Protein AF-A0A1Y6CZT2-F1 (afdb_monomer)

Secondary structure (DSSP, 8-state):
----------S--------SS------SHHHHHHHHHHHHHHHHHHHHHHHTT-HHHHHHHHHHHHHHHHH--STTS-HHHHHHHHHHHHHHHHHHHT-HHHHHHHHHHHHHHHHHHHHHT-

Radius of gyration: 19.83 Å; Cα contacts (8 Å, |Δi|>4): 140; chains: 1; bounding box: 49×52×52 Å

Organism: NCBI:txid1760988

Foldseek 3Di:
DDDDDPDDPPDDPPPPDDDPDDPPLVPDPVLLLVLLVLLLVLLVQLLVCLVVLNLVSVLVSLVSSLVSVVSNDDPLCPPLNVVLNVLSVVLNVCSVVSVSPVSNVSSVVSSVSSVVSSVVVD

Sequence (122 aa):
MKIKNLTKVLGAFVLTSIMSGSVFAAESAGGVAAAFDDLVKNATAAADSAKAGDKDGCLNGAKAAKQDYKQLTGAATGKAMQDTITKLSQGKDLCSEGKVAEAAPILAEVAATLAKLRSELK

Nearest PDB structures (foldseek):
  7c1i-assembly2_E  TM=7.348E-01  e=5.090E-01  Pseudomonas aeruginosa
  6drz-assembly1_A  TM=6.367E-01  e=2.702E-01  Homo sapiens
  5uvi-assembly1_A  TM=5.893E-01  e=6.626E-01  Homo sapiens
  8pwn-assembly1_A  TM=6.158E-01  e=9.094E-01  Homo sapiens
  5l7i-assembly1_A  TM=6.094E-01  e=8.626E-01  Homo sapiens

Solvent-accessible surface area (backbone atoms only — not comparable to full-atom values): 6656 Å² total; per-residue (Å²): 138,86,90,80,82,95,77,84,80,91,70,84,83,80,82,84,70,91,72,88,81,73,97,56,77,36,85,43,76,67,41,33,54,48,27,50,50,50,20,32,50,24,24,39,47,11,18,51,23,11,69,71,60,35,39,66,50,14,31,50,19,32,49,47,18,54,52,26,51,69,39,49,72,69,88,82,64,43,73,71,50,53,52,38,53,49,42,35,50,51,22,29,48,29,16,69,74,63,40,18,74,70,14,16,64,44,20,42,52,29,22,53,50,43,50,49,54,56,61,75,74,106

Structure (mmCIF, N/CA/C/O backbone):
data_AF-A0A1Y6CZT2-F1
#
_entry.id   AF-A0A1Y6CZT2-F1
#
loop_
_atom_site.group_PDB
_atom_site.id
_atom_site.type_symbol
_atom_site.label_atom_id
_atom_site.label_alt_id
_atom_site.label_comp_id
_atom_site.label_asym_id
_atom_site.label_entity_id
_atom_site.label_seq_id
_atom_site.pdbx_PDB_ins_code
_atom_site.Cartn_x
_atom_site.Cartn_y
_atom_site.Cartn_z
_atom_site.occupancy
_atom_site.B_iso_or_equiv
_atom_site.auth_seq_id
_atom_site.auth_comp_id
_atom_site.auth_asym_id
_atom_site.auth_atom_id
_atom_site.pdbx_PDB_model_num
ATOM 1 N N . MET A 1 1 ? 33.660 -42.187 36.166 1.00 37.09 1 MET A N 1
ATOM 2 C CA . MET A 1 1 ? 33.510 -42.211 34.694 1.00 37.09 1 MET A CA 1
ATOM 3 C C . MET A 1 1 ? 33.177 -40.786 34.245 1.00 37.09 1 MET A C 1
ATOM 5 O O . MET A 1 1 ? 32.179 -40.254 34.705 1.00 37.09 1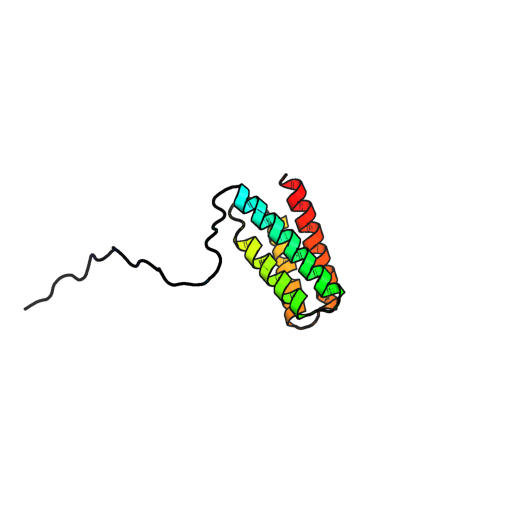 MET A O 1
ATOM 9 N N . LYS A 1 2 ? 34.071 -40.107 33.508 1.00 40.78 2 LYS A N 1
ATOM 10 C CA . LYS A 1 2 ? 33.946 -38.684 33.117 1.00 40.78 2 LYS A CA 1
ATOM 11 C C . LYS A 1 2 ? 33.447 -38.602 31.671 1.00 40.78 2 LYS A C 1
ATOM 13 O O . LYS A 1 2 ? 34.154 -39.057 30.776 1.00 40.78 2 LYS A O 1
ATOM 18 N N . ILE A 1 3 ? 32.260 -38.039 31.453 1.00 45.59 3 ILE A N 1
ATOM 19 C CA . ILE A 1 3 ? 31.687 -37.833 30.116 1.00 45.59 3 ILE A CA 1
ATOM 20 C C . ILE A 1 3 ? 32.330 -36.577 29.518 1.00 45.59 3 ILE A C 1
ATOM 22 O O . ILE A 1 3 ? 32.207 -35.482 30.062 1.00 45.59 3 ILE A O 1
ATOM 26 N N . LYS A 1 4 ? 33.079 -36.771 28.431 1.00 47.06 4 LYS A N 1
ATOM 27 C CA . LYS A 1 4 ? 33.729 -35.731 27.631 1.00 47.06 4 LYS A CA 1
ATOM 28 C C . LYS A 1 4 ? 32.872 -35.420 26.399 1.00 47.06 4 LYS A C 1
ATOM 30 O O . LYS A 1 4 ? 32.447 -36.341 25.714 1.00 47.06 4 LYS A O 1
ATOM 35 N N . ASN A 1 5 ? 32.783 -34.126 26.088 1.00 45.44 5 ASN A N 1
ATOM 36 C CA . ASN A 1 5 ? 32.616 -33.535 24.753 1.00 45.44 5 ASN A CA 1
ATOM 37 C C . ASN A 1 5 ? 31.253 -33.686 24.057 1.00 45.44 5 ASN A C 1
ATOM 39 O O . ASN A 1 5 ? 31.039 -34.568 23.233 1.00 45.44 5 ASN A O 1
ATOM 43 N N . LEU A 1 6 ? 30.389 -32.699 24.299 1.00 51.47 6 LEU A N 1
ATOM 44 C CA . LEU A 1 6 ? 29.187 -32.400 23.522 1.00 51.47 6 LEU A CA 1
ATOM 45 C C . LEU A 1 6 ? 29.531 -31.268 22.538 1.00 51.47 6 LEU A C 1
ATOM 47 O O . LEU A 1 6 ? 29.260 -30.092 22.761 1.00 51.47 6 LEU A O 1
ATOM 51 N N . THR A 1 7 ? 30.257 -31.599 21.475 1.00 51.03 7 THR A N 1
ATOM 52 C CA . THR A 1 7 ? 30.530 -30.673 20.368 1.00 51.03 7 THR A CA 1
ATOM 53 C C . THR A 1 7 ? 30.624 -31.495 19.095 1.00 51.03 7 THR A C 1
ATOM 55 O O . THR A 1 7 ? 31.424 -32.425 19.043 1.00 51.03 7 THR A O 1
ATOM 58 N N . LYS A 1 8 ? 29.837 -31.098 18.085 1.00 49.78 8 LYS A N 1
ATOM 59 C CA . LYS A 1 8 ? 29.648 -31.699 16.747 1.00 49.78 8 LYS A CA 1
ATOM 60 C C . LYS A 1 8 ? 28.381 -32.547 16.584 1.00 49.78 8 LYS A C 1
ATOM 62 O O . LYS A 1 8 ? 28.452 -33.741 16.339 1.00 49.78 8 LYS A O 1
ATOM 67 N N . VAL A 1 9 ? 27.229 -31.878 16.582 1.00 45.72 9 VAL A N 1
ATOM 68 C CA . VAL A 1 9 ? 26.128 -32.219 15.662 1.00 45.72 9 VAL A CA 1
ATOM 69 C C . VAL A 1 9 ? 25.661 -30.909 15.025 1.00 45.72 9 VAL A C 1
ATOM 71 O O . VAL A 1 9 ? 24.594 -30.379 15.304 1.00 45.72 9 VAL A O 1
ATOM 74 N N . LEU A 1 10 ? 26.555 -30.318 14.228 1.00 48.25 10 LEU A N 1
ATOM 75 C CA . LEU A 1 10 ? 26.231 -29.258 13.279 1.00 48.25 10 LEU A CA 1
ATOM 76 C C . LEU A 1 10 ? 25.823 -29.976 11.986 1.00 48.25 10 LEU A C 1
ATOM 78 O O . LEU A 1 10 ? 26.630 -30.171 11.083 1.00 48.25 10 LEU A O 1
ATOM 82 N N . GLY A 1 11 ? 24.613 -30.522 11.972 1.00 50.56 11 GLY A N 1
ATOM 83 C CA . GLY A 1 11 ? 24.129 -31.344 10.873 1.00 50.56 11 GLY A CA 1
ATOM 84 C C . GLY A 1 11 ? 22.679 -31.731 11.100 1.00 50.56 11 GLY A C 1
ATOM 85 O O . GLY A 1 11 ? 22.387 -32.476 12.026 1.00 50.56 11 GLY A O 1
ATOM 86 N N . ALA A 1 12 ? 21.812 -31.216 10.229 1.00 52.38 12 ALA A N 1
ATOM 87 C CA . ALA A 1 12 ? 20.385 -31.505 10.126 1.00 52.38 12 ALA A CA 1
ATOM 88 C C . ALA A 1 12 ? 19.501 -30.993 11.277 1.00 52.38 12 ALA A C 1
ATOM 90 O O . ALA A 1 12 ? 19.053 -31.745 12.136 1.00 52.38 12 ALA A O 1
ATOM 91 N N . PHE A 1 13 ? 19.094 -29.726 11.180 1.00 41.78 13 PHE A N 1
ATOM 92 C CA . PHE A 1 13 ? 17.689 -29.420 11.440 1.00 41.78 13 PHE A CA 1
ATOM 93 C C . PHE A 1 13 ? 17.058 -28.938 10.137 1.00 41.78 13 PHE A C 1
ATOM 95 O O . PHE A 1 13 ? 17.051 -27.761 9.787 1.00 41.78 13 PHE A O 1
ATOM 102 N N . VAL A 1 14 ? 16.619 -29.934 9.375 1.00 54.38 14 VAL A N 1
ATOM 103 C CA . VAL A 1 14 ? 15.653 -29.812 8.293 1.00 54.38 14 VAL A CA 1
ATOM 104 C C . VAL A 1 14 ? 14.399 -29.171 8.895 1.00 54.38 14 VAL A C 1
ATOM 106 O O . VAL A 1 14 ? 13.601 -29.835 9.551 1.00 54.38 14 VAL A O 1
ATOM 109 N N . LEU A 1 15 ? 14.258 -27.854 8.724 1.00 49.28 15 LEU A N 1
ATOM 110 C CA . LEU A 1 15 ? 13.049 -27.093 9.050 1.00 49.28 15 LEU A CA 1
ATOM 111 C C . LEU A 1 15 ? 11.998 -27.331 7.959 1.00 49.28 15 LEU A C 1
ATOM 113 O O . LEU A 1 15 ? 11.592 -26.431 7.232 1.00 49.28 15 LEU A O 1
ATOM 117 N N . THR A 1 16 ? 11.546 -28.579 7.851 1.00 54.56 16 THR A N 1
ATOM 118 C CA . THR A 1 16 ? 10.285 -28.904 7.189 1.00 54.56 16 THR A CA 1
ATOM 119 C C . THR A 1 16 ? 9.184 -28.703 8.219 1.00 54.56 16 THR A C 1
ATOM 121 O O . THR A 1 16 ? 8.817 -29.612 8.958 1.00 54.56 16 THR A O 1
ATOM 124 N N . SER A 1 17 ? 8.687 -27.475 8.325 1.00 46.38 17 SER A N 1
ATOM 125 C CA . SER A 1 17 ? 7.451 -27.172 9.047 1.00 46.38 17 SER A CA 1
ATOM 126 C C . SER A 1 17 ? 6.725 -26.016 8.359 1.00 46.38 17 SER A C 1
ATOM 128 O O . SER A 1 17 ? 6.852 -24.861 8.740 1.00 46.38 17 SER A O 1
ATOM 130 N N . ILE A 1 18 ? 6.023 -26.367 7.278 1.00 57.09 18 ILE A N 1
ATOM 131 C CA . ILE A 1 18 ? 4.651 -25.938 6.957 1.00 57.09 18 ILE A CA 1
ATOM 132 C C . ILE A 1 18 ? 4.197 -24.601 7.576 1.00 57.09 18 ILE A C 1
ATOM 134 O O . ILE A 1 18 ? 3.594 -24.562 8.645 1.00 57.09 18 ILE A O 1
ATOM 138 N N . MET A 1 19 ? 4.359 -23.521 6.812 1.00 46.03 19 MET A N 1
ATOM 139 C CA . MET A 1 19 ? 3.295 -22.530 6.655 1.00 46.03 19 MET A CA 1
ATOM 140 C C . MET A 1 19 ? 3.070 -22.287 5.163 1.00 46.03 19 MET A C 1
ATOM 142 O O . MET A 1 19 ? 3.995 -22.014 4.402 1.00 46.03 19 MET A O 1
ATOM 146 N N . SER A 1 20 ? 1.823 -22.477 4.754 1.00 48.53 20 SER A N 1
ATOM 147 C CA . SER A 1 20 ? 1.310 -22.331 3.400 1.00 48.53 20 SER A CA 1
ATOM 148 C C . SER A 1 20 ? 1.555 -20.921 2.847 1.00 48.53 20 SER A C 1
ATOM 150 O O . SER A 1 20 ? 1.010 -19.965 3.389 1.00 48.53 20 SER A O 1
ATOM 152 N N . GLY A 1 21 ? 2.327 -20.833 1.753 1.00 46.06 21 GLY A N 1
ATOM 153 C CA . GLY A 1 21 ? 2.534 -19.641 0.910 1.00 46.06 21 GLY A CA 1
ATOM 154 C C . GLY A 1 21 ? 3.402 -18.559 1.567 1.00 46.06 21 GLY A C 1
ATOM 155 O O . GLY A 1 21 ? 3.005 -17.954 2.548 1.00 46.06 21 GLY A O 1
ATOM 156 N N . SER A 1 22 ? 4.606 -18.213 1.126 1.00 42.94 22 SER A N 1
ATOM 157 C CA . SER A 1 22 ? 5.257 -18.390 -0.164 1.00 42.94 22 SER A CA 1
ATOM 158 C C . SER A 1 22 ? 6.765 -18.304 0.080 1.00 42.94 22 SER A C 1
ATOM 160 O O . SER A 1 22 ? 7.280 -17.238 0.410 1.00 42.94 22 SER A O 1
ATOM 162 N N . VAL A 1 23 ? 7.492 -19.413 -0.086 1.00 44.03 23 VAL A N 1
ATOM 163 C CA . VAL A 1 23 ? 8.951 -19.371 -0.284 1.00 44.03 23 VAL A CA 1
ATOM 164 C C . VAL A 1 23 ? 9.180 -19.021 -1.750 1.00 44.03 23 VAL A C 1
ATOM 166 O O . VAL A 1 23 ? 9.535 -19.860 -2.568 1.00 44.03 23 VAL A O 1
ATOM 169 N N . PHE A 1 24 ? 8.915 -17.766 -2.090 1.00 48.59 24 PHE A N 1
ATOM 170 C CA . PHE A 1 24 ? 9.534 -17.139 -3.243 1.00 48.59 24 PHE A CA 1
ATOM 171 C C . PHE A 1 24 ? 10.369 -16.001 -2.686 1.00 48.59 24 PHE A C 1
ATOM 173 O O . PHE A 1 24 ? 9.965 -14.844 -2.649 1.00 48.59 24 PHE A O 1
ATOM 180 N N . ALA A 1 25 ? 11.572 -16.344 -2.225 1.00 43.00 25 ALA A N 1
ATOM 181 C CA . ALA A 1 25 ? 12.646 -15.392 -2.413 1.00 43.00 25 ALA A CA 1
ATOM 182 C C . ALA A 1 25 ? 12.671 -15.134 -3.924 1.00 43.00 25 ALA A C 1
ATOM 184 O O . ALA A 1 25 ? 12.898 -16.051 -4.714 1.00 43.00 25 ALA A O 1
ATOM 185 N N . ALA A 1 26 ? 12.307 -13.925 -4.338 1.00 46.16 26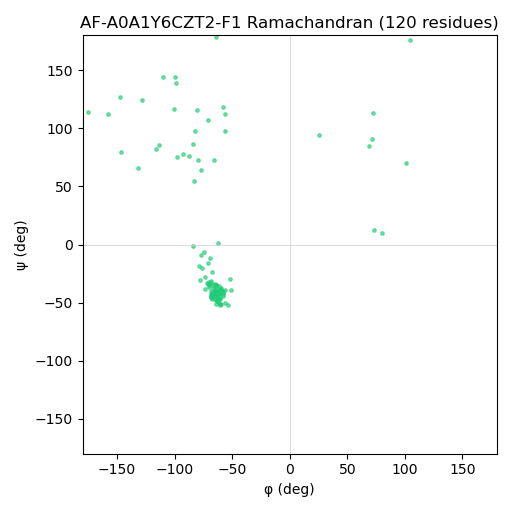 ALA A N 1
ATOM 186 C CA . ALA A 1 26 ? 12.444 -13.486 -5.713 1.00 46.16 26 ALA A CA 1
ATOM 187 C C . ALA A 1 26 ? 13.945 -13.402 -6.052 1.00 46.16 26 ALA A C 1
ATOM 189 O O . ALA A 1 26 ? 14.515 -12.322 -6.124 1.00 46.16 26 ALA A O 1
ATOM 190 N N . GLU A 1 27 ? 14.607 -14.551 -6.209 1.00 43.88 27 GLU A N 1
ATOM 191 C CA . GLU A 1 27 ? 16.036 -14.663 -6.539 1.00 43.88 27 GLU A CA 1
ATOM 192 C C . GLU A 1 27 ? 16.304 -14.394 -8.028 1.00 43.88 27 GLU A C 1
ATOM 194 O O . GLU A 1 27 ? 17.446 -14.261 -8.455 1.00 43.88 27 GLU A O 1
ATOM 199 N N . SER A 1 28 ? 15.249 -14.279 -8.838 1.00 52.59 28 SER A N 1
ATOM 200 C CA . SER A 1 28 ? 15.323 -13.901 -10.250 1.00 52.59 28 SER A CA 1
ATOM 201 C C . SER A 1 28 ? 14.733 -12.509 -10.470 1.00 52.59 28 SER A C 1
ATOM 203 O O . SER A 1 28 ? 13.707 -12.173 -9.882 1.00 52.59 28 SER A O 1
ATOM 205 N N . ALA A 1 29 ? 15.311 -11.726 -11.389 1.00 56.62 29 ALA A N 1
ATOM 206 C CA . ALA A 1 29 ? 14.794 -10.409 -11.789 1.00 56.62 29 ALA A CA 1
ATOM 207 C C . ALA A 1 29 ? 13.298 -10.436 -12.182 1.00 56.62 29 ALA A C 1
ATOM 209 O O 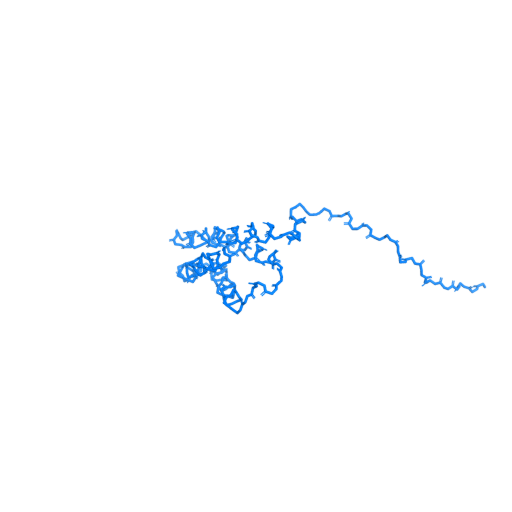. ALA A 1 29 ? 12.573 -9.471 -11.947 1.00 56.62 29 ALA A O 1
ATOM 210 N N . GLY A 1 30 ? 12.810 -11.570 -12.703 1.00 60.53 30 GLY A N 1
ATOM 211 C CA . GLY A 1 30 ? 11.386 -11.803 -12.966 1.00 60.53 30 GLY A CA 1
ATOM 212 C C . GLY A 1 30 ? 10.515 -11.877 -11.704 1.00 60.53 30 GLY A C 1
ATOM 213 O O . GLY A 1 30 ? 9.398 -11.373 -11.711 1.00 60.53 30 GLY A O 1
ATOM 214 N N . GLY A 1 31 ? 11.032 -12.426 -10.602 1.00 66.50 31 GLY A N 1
ATOM 215 C CA . GLY A 1 31 ? 10.343 -12.441 -9.309 1.00 66.50 31 GLY A CA 1
ATOM 216 C C . GLY A 1 31 ? 10.255 -11.049 -8.682 1.00 66.50 31 GLY A C 1
ATOM 217 O O . GLY A 1 31 ? 9.229 -10.702 -8.113 1.00 66.50 31 GLY A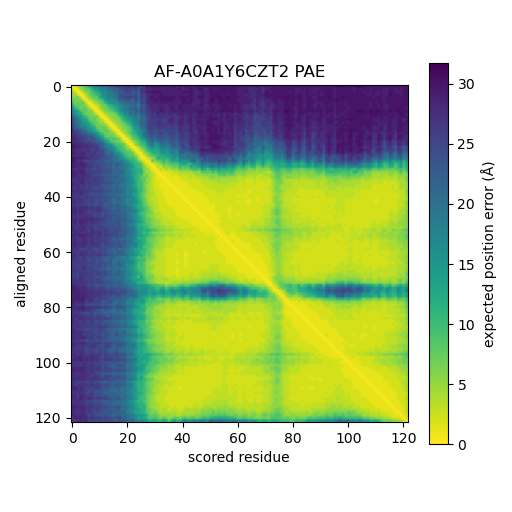 O 1
ATOM 218 N N . VAL A 1 32 ? 11.292 -10.220 -8.846 1.00 71.19 32 VAL A N 1
ATOM 219 C CA . VAL A 1 32 ? 11.295 -8.827 -8.360 1.00 71.19 32 VAL A CA 1
ATOM 220 C C . VAL A 1 32 ? 10.299 -7.988 -9.163 1.00 71.19 32 VAL A C 1
ATOM 222 O O . VAL A 1 32 ? 9.521 -7.229 -8.595 1.00 71.19 32 VAL A O 1
ATOM 225 N N . ALA A 1 33 ? 10.265 -8.166 -10.485 1.00 75.31 33 ALA A N 1
ATOM 226 C CA . ALA A 1 33 ? 9.296 -7.504 -11.353 1.00 75.31 33 ALA A CA 1
ATOM 227 C C . ALA A 1 33 ? 7.844 -7.906 -11.035 1.00 75.31 33 ALA A C 1
ATOM 229 O O . ALA A 1 33 ? 6.972 -7.038 -11.031 1.00 75.31 33 ALA A O 1
ATOM 230 N N . ALA A 1 34 ? 7.596 -9.191 -10.758 1.00 79.31 34 ALA A N 1
ATOM 231 C CA . ALA A 1 34 ? 6.283 -9.698 -10.366 1.00 79.31 34 ALA A CA 1
ATOM 232 C C . ALA A 1 34 ? 5.863 -9.189 -8.979 1.00 79.31 34 ALA A C 1
ATOM 234 O O . ALA A 1 34 ? 4.756 -8.686 -8.833 1.00 79.31 34 ALA A O 1
ATOM 235 N N . ALA A 1 35 ? 6.765 -9.221 -7.992 1.00 82.56 35 ALA A N 1
ATOM 236 C CA . ALA A 1 35 ? 6.507 -8.668 -6.663 1.00 82.56 35 ALA A CA 1
ATOM 237 C C . ALA A 1 35 ? 6.225 -7.158 -6.714 1.00 82.56 35 ALA A C 1
ATOM 239 O O . ALA A 1 35 ? 5.384 -6.664 -5.972 1.00 82.56 35 ALA A O 1
ATOM 240 N N . PHE A 1 36 ? 6.880 -6.411 -7.610 1.00 85.31 36 PHE A N 1
ATOM 241 C CA . PHE A 1 36 ? 6.577 -4.991 -7.799 1.00 85.31 36 PHE A CA 1
ATOM 242 C C . PHE A 1 36 ? 5.186 -4.794 -8.417 1.00 85.31 36 PHE A C 1
ATOM 244 O O . PHE A 1 36 ? 4.458 -3.883 -8.033 1.00 85.31 36 PHE A O 1
ATOM 251 N N . ASP A 1 37 ? 4.799 -5.634 -9.376 1.00 86.81 37 ASP A N 1
ATOM 252 C CA . ASP A 1 37 ? 3.467 -5.567 -9.979 1.00 86.81 37 ASP A CA 1
ATOM 253 C C . ASP A 1 37 ? 2.366 -5.848 -8.943 1.00 86.81 37 ASP A C 1
ATOM 255 O O . ASP A 1 37 ? 1.432 -5.055 -8.799 1.00 86.81 37 ASP A O 1
ATOM 259 N N . ASP A 1 38 ? 2.543 -6.897 -8.133 1.00 89.06 38 ASP A N 1
ATOM 260 C CA . ASP A 1 38 ? 1.640 -7.227 -7.026 1.00 89.06 38 ASP A CA 1
ATOM 261 C C . ASP A 1 38 ? 1.602 -6.112 -5.973 1.00 89.06 38 ASP A C 1
ATOM 263 O O . ASP A 1 38 ? 0.527 -5.702 -5.539 1.00 89.06 38 ASP A O 1
ATOM 267 N N . LEU A 1 39 ? 2.750 -5.511 -5.652 1.00 89.81 39 LEU A N 1
ATOM 268 C CA . LEU A 1 39 ? 2.840 -4.345 -4.775 1.00 89.81 39 LEU A CA 1
ATOM 269 C C . LEU A 1 39 ? 1.974 -3.175 -5.276 1.00 89.81 39 LEU A C 1
ATOM 271 O O . LEU A 1 39 ? 1.199 -2.606 -4.505 1.00 89.81 39 LEU A O 1
ATOM 275 N N . VAL A 1 40 ? 2.096 -2.804 -6.557 1.00 90.88 40 VAL A N 1
ATOM 276 C CA . VAL A 1 40 ? 1.301 -1.720 -7.167 1.00 90.88 40 VAL A CA 1
ATOM 277 C C . VAL A 1 40 ? -0.183 -2.074 -7.146 1.00 90.88 40 VAL A C 1
ATOM 279 O O . VAL A 1 40 ? -1.019 -1.237 -6.793 1.00 90.88 40 VAL A O 1
ATOM 282 N N . LYS A 1 41 ? -0.519 -3.318 -7.488 1.00 92.50 41 LYS A N 1
ATOM 283 C CA . LYS A 1 41 ? -1.893 -3.817 -7.512 1.00 92.50 41 LYS A CA 1
ATOM 284 C C . LYS A 1 41 ? -2.530 -3.783 -6.122 1.00 92.50 41 LYS A C 1
ATOM 286 O O . LYS A 1 41 ? -3.614 -3.225 -5.965 1.00 92.50 41 LYS A O 1
ATOM 291 N N . ASN A 1 42 ? -1.847 -4.308 -5.109 1.00 93.06 42 ASN A N 1
ATOM 292 C CA . ASN A 1 42 ? -2.345 -4.378 -3.737 1.00 93.06 42 ASN A CA 1
ATOM 293 C C . ASN A 1 42 ? -2.415 -2.990 -3.081 1.00 93.06 42 ASN A C 1
ATOM 295 O O . ASN A 1 42 ? -3.365 -2.705 -2.350 1.00 93.06 42 ASN A O 1
ATOM 299 N N . ALA A 1 43 ? -1.485 -2.081 -3.397 1.00 91.88 43 ALA A N 1
ATOM 300 C CA . ALA A 1 43 ? -1.561 -0.688 -2.955 1.00 91.88 43 ALA A CA 1
ATOM 301 C C . ALA A 1 43 ? -2.744 0.058 -3.596 1.00 91.88 43 ALA A C 1
ATOM 303 O O . ALA A 1 43 ? -3.459 0.787 -2.908 1.00 91.88 43 ALA A O 1
ATOM 304 N N . THR A 1 44 ? -2.991 -0.162 -4.892 1.00 93.19 44 THR A N 1
A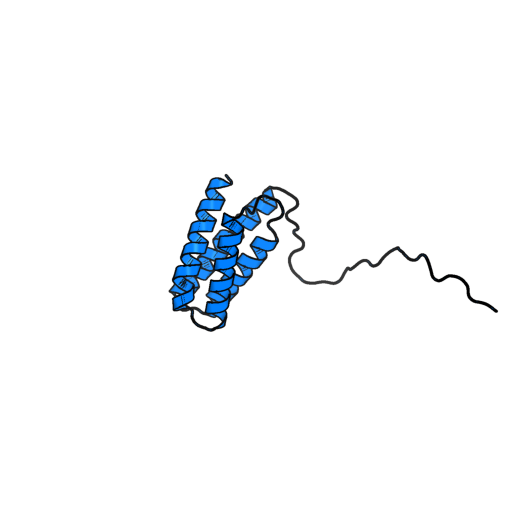TOM 305 C CA . THR A 1 44 ? -4.164 0.382 -5.596 1.00 93.19 44 THR A CA 1
ATOM 306 C C . THR A 1 44 ? -5.461 -0.145 -4.990 1.00 93.19 44 THR A C 1
ATOM 308 O O . THR A 1 44 ? -6.351 0.642 -4.683 1.00 93.19 44 THR A O 1
ATOM 311 N N . ALA A 1 45 ? -5.549 -1.454 -4.745 1.00 91.31 45 ALA A N 1
ATOM 312 C CA . ALA A 1 45 ? -6.714 -2.075 -4.120 1.00 91.31 45 ALA A CA 1
ATOM 313 C C . ALA A 1 45 ? -6.975 -1.532 -2.705 1.00 91.31 45 ALA A C 1
ATOM 315 O O . ALA A 1 45 ? -8.126 -1.290 -2.339 1.00 91.31 45 ALA A O 1
ATOM 316 N N . ALA A 1 46 ? -5.917 -1.280 -1.925 1.00 91.00 46 ALA A N 1
ATOM 317 C CA . ALA A 1 46 ? -6.029 -0.649 -0.614 1.00 91.00 46 ALA A CA 1
ATOM 318 C C . ALA A 1 46 ? -6.575 0.783 -0.712 1.00 91.00 46 ALA A C 1
ATOM 320 O O . ALA A 1 46 ? -7.444 1.161 0.069 1.00 91.00 46 ALA A O 1
ATOM 321 N N . ALA A 1 47 ? -6.095 1.567 -1.683 1.00 91.19 47 ALA A N 1
ATOM 322 C CA . ALA A 1 47 ? -6.573 2.925 -1.924 1.00 91.19 47 ALA A CA 1
ATOM 323 C C . ALA A 1 47 ? -8.042 2.953 -2.376 1.00 91.19 47 ALA A C 1
ATOM 325 O O . ALA A 1 47 ? -8.800 3.811 -1.928 1.00 91.19 47 ALA A O 1
ATOM 326 N N . ASP A 1 48 ? -8.454 2.020 -3.235 1.00 93.00 48 ASP A N 1
ATOM 327 C CA . ASP A 1 48 ? -9.836 1.915 -3.712 1.00 93.00 48 ASP A CA 1
ATOM 328 C C . ASP A 1 48 ? -10.789 1.496 -2.586 1.00 93.00 48 ASP A C 1
ATOM 330 O O . ASP A 1 48 ? -11.798 2.155 -2.342 1.00 93.00 48 ASP A O 1
ATOM 334 N N . SER A 1 49 ? -10.392 0.489 -1.800 1.00 91.69 49 SER A N 1
ATOM 335 C CA . SER A 1 49 ? -11.119 0.077 -0.592 1.00 91.69 49 SER A CA 1
ATOM 336 C C . SER A 1 49 ? -11.220 1.231 0.407 1.00 91.69 49 SER A C 1
ATOM 338 O O . SER A 1 49 ? -12.280 1.472 0.980 1.00 91.69 49 SER A O 1
ATOM 340 N N . ALA A 1 50 ? -10.147 2.014 0.564 1.00 90.12 50 ALA A N 1
ATOM 341 C CA . ALA A 1 50 ? -10.160 3.165 1.450 1.00 90.12 50 ALA A CA 1
ATOM 342 C C . ALA A 1 50 ? -11.134 4.263 0.984 1.00 90.12 50 ALA A C 1
ATOM 344 O O . ALA A 1 50 ? -11.875 4.821 1.792 1.00 90.12 50 ALA A O 1
ATOM 345 N N . LYS A 1 51 ? -11.185 4.539 -0.326 1.00 90.81 51 LYS A N 1
ATOM 346 C CA . LYS A 1 51 ? -12.166 5.464 -0.923 1.00 90.81 51 LYS A CA 1
ATOM 347 C C . LYS A 1 51 ? -13.600 4.963 -0.773 1.00 90.81 51 LYS A C 1
ATOM 349 O O . LYS A 1 51 ? -14.500 5.772 -0.574 1.00 90.81 51 LYS A O 1
ATOM 354 N N . ALA A 1 52 ? -13.804 3.650 -0.845 1.00 91.75 52 ALA A N 1
ATOM 355 C CA . ALA A 1 52 ? -15.098 3.014 -0.632 1.00 91.75 52 ALA A CA 1
ATOM 356 C C . ALA A 1 52 ? -15.522 2.973 0.852 1.00 91.75 52 ALA A C 1
ATOM 358 O O . ALA A 1 52 ? -16.643 2.570 1.152 1.00 91.75 52 ALA A O 1
ATOM 359 N N . GLY A 1 53 ? -14.649 3.379 1.784 1.00 89.88 53 GLY A N 1
ATOM 360 C CA . GLY A 1 53 ? -14.890 3.258 3.224 1.00 89.88 53 GLY A CA 1
ATOM 361 C C . GLY A 1 53 ? -14.786 1.821 3.746 1.00 89.88 53 GLY A C 1
ATOM 362 O O . GLY A 1 53 ? -15.162 1.555 4.887 1.00 89.88 53 GLY A O 1
ATOM 363 N N . ASP A 1 54 ? -14.262 0.897 2.939 1.00 92.38 54 ASP A N 1
ATOM 364 C CA . ASP A 1 54 ? -14.089 -0.506 3.291 1.00 92.38 54 ASP A CA 1
ATOM 365 C C . ASP A 1 54 ? -12.806 -0.698 4.112 1.00 92.38 54 ASP A C 1
ATOM 367 O O . ASP A 1 54 ? -11.681 -0.760 3.600 1.00 92.38 54 ASP A O 1
ATOM 371 N N . LYS A 1 55 ? -12.983 -0.745 5.435 1.00 92.25 55 LYS A N 1
ATOM 372 C CA . LYS A 1 55 ? -11.887 -0.848 6.404 1.00 92.25 55 LYS A CA 1
ATOM 373 C C . LYS A 1 55 ? -11.062 -2.122 6.203 1.00 92.25 55 LYS A C 1
ATOM 375 O O . LYS A 1 55 ? -9.829 -2.059 6.203 1.00 92.25 55 LYS A O 1
ATOM 380 N N . ASP A 1 56 ? -11.730 -3.263 6.056 1.00 91.62 56 ASP A N 1
ATOM 381 C CA . ASP A 1 56 ? -11.089 -4.574 5.963 1.00 91.62 56 ASP A CA 1
ATOM 382 C C . ASP A 1 56 ? -10.299 -4.734 4.662 1.00 91.62 56 ASP A C 1
ATOM 384 O O . ASP A 1 56 ? -9.140 -5.155 4.703 1.00 91.62 56 ASP A O 1
ATOM 388 N N . GLY A 1 57 ? -10.859 -4.332 3.520 1.00 90.56 57 GLY A N 1
ATOM 389 C CA . GLY A 1 57 ? -10.165 -4.314 2.235 1.00 90.56 57 GLY A CA 1
ATOM 390 C C . GLY A 1 57 ? -8.997 -3.337 2.224 1.00 90.56 57 GLY A C 1
ATOM 391 O O . GLY A 1 57 ? -7.917 -3.694 1.749 1.00 90.56 57 GLY A O 1
ATOM 392 N N . CYS A 1 58 ? -9.142 -2.158 2.843 1.00 91.56 58 CYS A N 1
ATOM 393 C CA . CYS A 1 58 ? -8.024 -1.227 2.981 1.00 91.56 58 CYS A CA 1
ATOM 394 C C . CYS A 1 58 ? -6.862 -1.860 3.762 1.00 91.56 58 CYS A C 1
ATOM 396 O O . CYS A 1 58 ? -5.708 -1.855 3.321 1.00 91.56 58 CYS A O 1
ATOM 398 N N . LEU A 1 59 ? -7.160 -2.424 4.934 1.00 93.31 59 LEU A N 1
ATOM 399 C CA . LEU A 1 59 ? -6.151 -2.984 5.822 1.00 93.31 59 LEU A CA 1
ATOM 400 C C . LEU A 1 59 ? -5.496 -4.237 5.231 1.00 93.31 59 LEU A C 1
ATOM 402 O O . LEU A 1 59 ? -4.274 -4.387 5.325 1.00 93.31 59 LEU A O 1
ATOM 406 N N . ASN A 1 60 ? -6.277 -5.120 4.610 1.00 92.88 60 ASN A N 1
ATOM 407 C CA . ASN A 1 60 ? -5.760 -6.320 3.960 1.00 92.88 60 ASN A CA 1
ATOM 408 C C . ASN A 1 60 ? -4.916 -5.974 2.731 1.00 92.88 60 ASN A C 1
ATOM 410 O O . ASN A 1 60 ? -3.798 -6.478 2.619 1.00 92.88 60 ASN A O 1
ATOM 414 N N . GLY A 1 61 ? -5.379 -5.058 1.876 1.00 91.62 61 GLY A N 1
ATOM 415 C CA . GLY A 1 61 ? -4.616 -4.588 0.719 1.00 91.62 61 GLY A CA 1
ATOM 416 C C . GLY A 1 61 ? -3.293 -3.939 1.125 1.00 91.62 61 GLY A C 1
ATOM 417 O O . GLY A 1 61 ? -2.238 -4.276 0.590 1.00 91.62 61 GLY A O 1
ATOM 418 N N . ALA A 1 62 ? -3.304 -3.077 2.148 1.00 90.44 62 ALA A N 1
ATOM 419 C CA . ALA A 1 62 ? -2.089 -2.415 2.616 1.00 90.44 62 ALA A CA 1
ATOM 420 C C . ALA A 1 62 ? -1.097 -3.388 3.287 1.00 90.44 62 ALA A C 1
ATOM 422 O O . ALA A 1 62 ? 0.121 -3.221 3.174 1.00 90.44 62 ALA A O 1
ATOM 423 N N . LYS A 1 63 ? -1.591 -4.434 3.968 1.00 92.00 63 LYS A N 1
ATOM 424 C CA . LYS A 1 63 ? -0.751 -5.523 4.497 1.00 92.00 63 LYS A CA 1
ATOM 425 C C . LYS A 1 63 ? -0.138 -6.369 3.384 1.00 92.00 63 LYS A C 1
ATOM 427 O O . LYS A 1 63 ? 1.049 -6.678 3.485 1.00 92.00 63 LYS A O 1
ATOM 432 N N . ALA A 1 64 ? -0.921 -6.720 2.363 1.00 90.31 64 ALA A N 1
ATOM 433 C CA . ALA A 1 64 ? -0.453 -7.466 1.198 1.00 90.31 64 ALA A CA 1
ATOM 434 C C . ALA A 1 64 ? 0.641 -6.681 0.464 1.00 90.31 64 ALA A C 1
ATOM 436 O O . ALA A 1 64 ? 1.766 -7.157 0.379 1.00 90.31 64 ALA A O 1
ATOM 437 N N . ALA A 1 65 ? 0.394 -5.407 0.143 1.00 89.38 65 ALA A N 1
ATOM 438 C CA . ALA A 1 65 ? 1.404 -4.541 -0.466 1.00 89.38 65 ALA A CA 1
ATOM 439 C C . ALA A 1 65 ? 2.690 -4.456 0.380 1.00 89.38 65 ALA A C 1
ATOM 441 O O . ALA A 1 65 ? 3.803 -4.495 -0.133 1.00 89.38 65 ALA A O 1
ATOM 442 N N . LYS A 1 66 ? 2.587 -4.401 1.714 1.00 88.50 66 LYS A N 1
ATOM 443 C CA . LYS A 1 66 ? 3.779 -4.417 2.577 1.00 88.50 66 LYS A CA 1
ATOM 444 C C . LYS A 1 66 ? 4.518 -5.762 2.558 1.00 88.50 66 LYS A C 1
ATOM 446 O O . LYS A 1 66 ? 5.732 -5.779 2.756 1.00 88.50 66 LYS A O 1
ATOM 451 N N . GLN A 1 67 ? 3.812 -6.876 2.378 1.00 86.88 67 GLN A N 1
ATOM 452 C CA . GLN A 1 67 ? 4.409 -8.199 2.183 1.00 86.88 67 GLN A CA 1
ATOM 453 C C . GLN A 1 67 ? 5.144 -8.274 0.842 1.00 86.88 67 GLN A C 1
ATOM 455 O O . GLN A 1 67 ? 6.306 -8.672 0.833 1.00 86.88 67 GLN A O 1
ATOM 460 N N . ASP A 1 68 ? 4.530 -7.806 -0.244 1.00 87.25 68 ASP A N 1
ATOM 461 C CA . ASP A 1 68 ? 5.150 -7.778 -1.576 1.00 87.25 68 ASP A CA 1
ATOM 462 C C . ASP A 1 68 ? 6.427 -6.937 -1.578 1.00 87.25 68 ASP A C 1
ATOM 464 O O . ASP A 1 68 ? 7.458 -7.351 -2.105 1.00 87.25 68 ASP A O 1
ATOM 468 N N . TYR A 1 69 ? 6.416 -5.802 -0.869 1.00 84.06 69 TYR A N 1
ATOM 469 C CA . TYR A 1 69 ? 7.614 -4.986 -0.688 1.00 84.06 69 TYR A CA 1
ATOM 470 C C . TYR A 1 69 ? 8.766 -5.748 -0.032 1.00 84.06 69 TYR A C 1
ATOM 472 O O . TYR A 1 69 ? 9.914 -5.577 -0.421 1.00 84.06 69 TYR A O 1
ATOM 480 N N . LYS A 1 70 ? 8.489 -6.593 0.968 1.00 81.50 70 LYS A N 1
ATOM 481 C CA . LYS A 1 70 ? 9.539 -7.380 1.636 1.00 81.50 70 LYS A CA 1
ATOM 482 C C . LYS A 1 70 ? 10.146 -8.440 0.721 1.00 81.50 70 LYS A C 1
ATOM 484 O O . LYS A 1 70 ? 11.267 -8.871 0.977 1.00 81.50 70 LYS A O 1
ATOM 489 N N . GLN A 1 71 ? 9.405 -8.871 -0.299 1.00 76.88 71 GLN A N 1
ATOM 490 C CA . GLN A 1 71 ? 9.902 -9.793 -1.319 1.00 76.88 71 GLN A CA 1
ATOM 491 C C . GLN A 1 71 ? 10.775 -9.083 -2.361 1.00 76.88 71 GLN A C 1
ATOM 493 O O . GLN A 1 71 ? 11.572 -9.737 -3.032 1.00 76.88 71 GLN A O 1
ATOM 498 N N . LEU A 1 72 ? 10.689 -7.751 -2.469 1.00 75.25 72 LEU A N 1
ATOM 499 C CA . LEU A 1 72 ? 11.635 -6.960 -3.251 1.00 75.25 72 LEU A CA 1
ATOM 500 C C . LEU A 1 72 ? 12.984 -6.939 -2.526 1.00 75.25 72 LEU A C 1
ATOM 502 O O . LEU A 1 72 ? 13.156 -6.290 -1.495 1.00 75.25 72 LEU A O 1
ATOM 506 N N . THR A 1 73 ? 13.954 -7.672 -3.070 1.00 63.88 73 THR A N 1
ATOM 507 C CA . THR A 1 73 ? 15.316 -7.739 -2.535 1.00 63.88 73 THR A CA 1
ATOM 508 C C . THR A 1 73 ? 16.261 -6.819 -3.319 1.00 63.88 73 THR A C 1
ATOM 510 O O . THR A 1 73 ? 16.136 -6.654 -4.532 1.00 63.88 73 THR A O 1
ATOM 513 N N . GLY A 1 74 ? 17.226 -6.210 -2.620 1.00 55.72 74 GLY A N 1
ATOM 514 C CA . GLY A 1 74 ? 18.347 -5.476 -3.222 1.00 55.72 74 GLY A CA 1
ATOM 515 C C . GLY A 1 74 ? 18.271 -3.942 -3.178 1.00 55.72 74 GLY A C 1
ATOM 516 O O . GLY A 1 74 ? 17.286 -3.339 -2.763 1.00 55.72 74 GLY A O 1
ATOM 517 N N . ALA A 1 75 ? 19.347 -3.303 -3.652 1.00 47.47 75 ALA A N 1
ATOM 518 C CA . ALA A 1 75 ? 19.535 -1.847 -3.747 1.00 47.47 75 ALA A CA 1
ATOM 519 C C . ALA A 1 75 ? 18.531 -1.116 -4.675 1.00 47.47 75 ALA A C 1
ATOM 521 O O . ALA A 1 75 ? 18.608 0.101 -4.829 1.00 47.47 75 ALA A O 1
ATOM 522 N N . ALA A 1 76 ? 17.588 -1.847 -5.283 1.00 53.78 76 ALA A N 1
ATOM 523 C CA . ALA A 1 76 ? 16.545 -1.332 -6.171 1.00 53.78 76 ALA A CA 1
ATOM 524 C C . ALA A 1 76 ? 15.460 -0.522 -5.434 1.00 53.78 76 ALA A C 1
ATOM 526 O O . ALA A 1 76 ? 14.728 0.249 -6.051 1.00 53.78 76 ALA A O 1
ATOM 527 N N . THR A 1 77 ? 15.371 -0.637 -4.106 1.00 64.12 77 THR A N 1
ATOM 528 C CA . THR A 1 77 ? 14.452 0.162 -3.289 1.00 64.12 77 THR A CA 1
ATOM 529 C C . THR A 1 77 ? 15.161 1.423 -2.786 1.00 64.12 77 THR A C 1
ATOM 531 O O . THR A 1 77 ? 15.616 1.490 -1.641 1.00 64.12 77 THR A O 1
ATOM 534 N N . GLY A 1 78 ? 15.305 2.421 -3.662 1.00 74.19 78 GLY A N 1
ATOM 535 C CA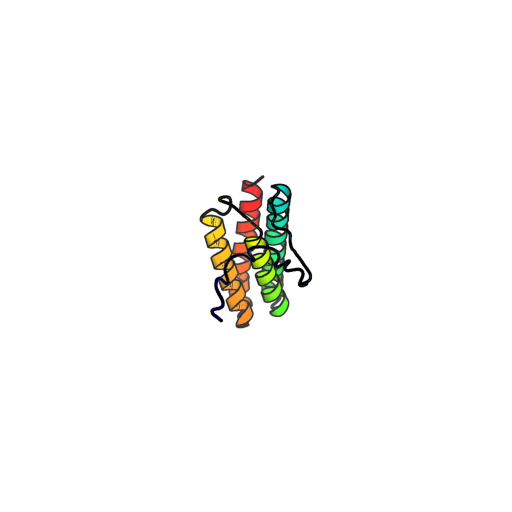 . GLY A 1 78 ? 15.887 3.720 -3.311 1.00 74.19 78 GLY A CA 1
ATOM 536 C C . GLY A 1 78 ? 15.057 4.504 -2.281 1.00 74.19 78 GLY A C 1
ATOM 537 O O . GLY A 1 78 ? 13.971 4.084 -1.875 1.00 74.19 78 GLY A O 1
ATOM 538 N N . LYS A 1 79 ? 15.535 5.695 -1.888 1.00 81.38 79 LYS A N 1
ATOM 539 C CA . LYS A 1 79 ? 14.869 6.575 -0.900 1.00 81.38 79 LYS A CA 1
ATOM 540 C C . LYS A 1 79 ? 13.390 6.826 -1.220 1.00 81.38 79 LYS A C 1
ATOM 542 O O . LYS A 1 79 ? 12.569 6.822 -0.311 1.00 81.38 79 LYS A O 1
ATOM 547 N N . ALA A 1 80 ? 13.046 6.994 -2.499 1.00 82.75 80 ALA A N 1
ATOM 548 C CA . ALA A 1 80 ? 11.664 7.186 -2.937 1.00 82.75 80 ALA A CA 1
ATOM 549 C C . ALA A 1 80 ? 10.763 5.993 -2.580 1.00 82.75 80 ALA A C 1
ATOM 551 O O . ALA A 1 80 ? 9.640 6.177 -2.117 1.00 82.75 80 ALA A O 1
ATOM 552 N N . MET A 1 81 ? 11.264 4.766 -2.731 1.00 84.50 81 MET A N 1
ATOM 553 C CA . MET A 1 81 ? 10.493 3.574 -2.398 1.00 84.50 81 MET A CA 1
ATOM 554 C C . MET A 1 81 ? 10.365 3.381 -0.885 1.00 84.50 81 MET A C 1
ATOM 556 O O . MET A 1 81 ? 9.288 3.046 -0.404 1.00 84.50 81 MET A O 1
ATOM 560 N N . GLN A 1 82 ? 11.422 3.669 -0.119 1.00 85.75 82 GLN A N 1
ATOM 561 C CA . GLN A 1 82 ? 11.359 3.645 1.348 1.00 85.75 82 GLN A CA 1
ATOM 562 C C . GLN A 1 82 ? 10.362 4.674 1.908 1.00 85.75 82 GLN A C 1
ATOM 564 O O . GLN A 1 82 ? 9.587 4.353 2.813 1.00 85.75 82 GLN A O 1
ATOM 569 N N . ASP A 1 83 ? 10.333 5.887 1.347 1.00 89.69 83 ASP A N 1
ATOM 570 C CA . ASP A 1 83 ? 9.354 6.926 1.702 1.00 89.69 83 ASP A CA 1
ATOM 571 C C . ASP A 1 83 ? 7.924 6.464 1.387 1.00 89.69 83 ASP A C 1
ATOM 573 O O . ASP A 1 83 ? 7.036 6.496 2.240 1.00 89.69 83 ASP A O 1
ATOM 577 N N . THR A 1 84 ? 7.736 5.892 0.197 1.00 90.94 84 THR A N 1
ATOM 578 C CA . THR A 1 84 ? 6.444 5.362 -0.253 1.00 90.94 84 THR A CA 1
ATOM 579 C C . THR A 1 84 ? 5.927 4.248 0.661 1.00 90.94 84 THR A C 1
ATOM 581 O O . THR A 1 84 ? 4.754 4.232 1.026 1.00 90.94 84 THR A O 1
ATOM 584 N N . ILE A 1 85 ? 6.788 3.334 1.110 1.00 89.31 85 ILE A N 1
ATOM 585 C CA . ILE A 1 85 ? 6.400 2.258 2.037 1.00 89.31 85 ILE A CA 1
ATOM 586 C C . ILE A 1 85 ? 6.165 2.762 3.463 1.00 89.31 85 ILE A C 1
ATOM 588 O O . ILE A 1 85 ? 5.357 2.192 4.209 1.00 89.31 85 ILE A O 1
ATOM 592 N N . THR A 1 86 ? 6.831 3.848 3.851 1.00 91.62 86 THR A N 1
ATOM 593 C CA . THR A 1 86 ? 6.544 4.537 5.112 1.00 91.62 86 THR A CA 1
ATOM 594 C C . THR A 1 86 ? 5.130 5.112 5.078 1.00 91.62 86 THR A C 1
ATOM 596 O O . THR A 1 86 ? 4.339 4.812 5.974 1.00 91.62 86 THR A O 1
ATOM 599 N N . LYS A 1 87 ? 4.760 5.808 3.994 1.00 93.50 87 LYS A N 1
ATOM 600 C CA . LYS A 1 87 ? 3.385 6.281 3.761 1.00 93.50 87 LYS A CA 1
ATOM 601 C C . LYS A 1 87 ? 2.375 5.132 3.683 1.00 93.50 87 LYS A C 1
ATOM 603 O O . LYS A 1 87 ? 1.313 5.211 4.294 1.00 93.50 87 LYS A O 1
ATOM 608 N N . LEU A 1 88 ? 2.718 4.017 3.029 1.00 93.06 88 LEU A N 1
ATOM 609 C CA . LEU A 1 88 ? 1.881 2.807 3.014 1.00 93.06 88 LEU A CA 1
ATOM 610 C C . LEU A 1 88 ? 1.629 2.292 4.438 1.00 93.06 88 LEU A C 1
ATOM 612 O O . LEU A 1 88 ? 0.512 1.912 4.778 1.00 93.06 88 LEU A O 1
ATOM 616 N N . SER A 1 89 ? 2.659 2.293 5.291 1.00 93.69 89 SER A N 1
ATOM 617 C CA . SER A 1 89 ? 2.527 1.877 6.690 1.00 93.69 89 SER A CA 1
ATOM 618 C C . SER A 1 89 ? 1.655 2.839 7.498 1.00 93.69 89 SER A C 1
ATOM 620 O O . SER A 1 89 ? 0.871 2.360 8.312 1.00 93.69 89 SER A O 1
ATOM 622 N N . GLN A 1 90 ? 1.745 4.149 7.246 1.00 94.00 90 GLN A N 1
ATOM 623 C CA . GLN A 1 90 ? 0.855 5.148 7.846 1.00 94.00 90 GLN A CA 1
ATOM 624 C C . GLN A 1 90 ? -0.602 4.925 7.420 1.00 94.00 90 GLN A C 1
ATOM 626 O O . GLN A 1 90 ? -1.475 4.824 8.276 1.00 94.00 90 GLN A O 1
ATOM 631 N N . GLY A 1 91 ? -0.864 4.748 6.120 1.00 92.06 91 GLY A N 1
ATOM 632 C CA . GLY A 1 91 ? -2.204 4.436 5.611 1.00 92.06 91 GLY A CA 1
ATOM 633 C C . GLY A 1 91 ? -2.763 3.127 6.181 1.00 92.06 91 GLY A C 1
ATOM 634 O O . GLY A 1 91 ? -3.928 3.059 6.565 1.00 92.06 91 GLY A O 1
ATOM 635 N N . LYS A 1 92 ? -1.914 2.102 6.329 1.00 93.25 92 LYS A N 1
ATOM 636 C CA . LYS A 1 92 ? -2.268 0.833 6.982 1.00 93.25 92 LYS A CA 1
ATOM 637 C C . LYS A 1 92 ? -2.659 1.031 8.452 1.00 93.25 92 LYS A C 1
ATOM 639 O O . LYS A 1 92 ? -3.583 0.369 8.918 1.00 93.25 92 LYS A O 1
ATOM 644 N N . ASP A 1 93 ? -1.952 1.883 9.194 1.00 94.69 93 ASP A N 1
ATOM 645 C CA . ASP A 1 93 ? -2.279 2.176 10.596 1.00 94.69 93 ASP A CA 1
ATOM 646 C C . ASP A 1 93 ? -3.593 2.953 10.717 1.00 94.69 93 ASP A C 1
ATOM 648 O O . ASP A 1 93 ? -4.483 2.514 11.442 1.00 94.69 93 ASP A O 1
ATOM 652 N N . LEU A 1 94 ? -3.797 3.976 9.882 1.00 94.00 94 LEU A N 1
ATOM 653 C CA . LEU A 1 94 ? -5.064 4.709 9.808 1.00 94.00 94 LEU A CA 1
ATOM 654 C C . LEU A 1 94 ? -6.243 3.786 9.471 1.00 94.00 94 LEU A C 1
ATOM 656 O O . LEU A 1 94 ? -7.291 3.848 10.116 1.00 94.00 94 LEU A O 1
ATOM 660 N N . CYS A 1 95 ? -6.071 2.858 8.525 1.00 91.81 95 CYS A N 1
ATOM 661 C CA . CYS A 1 95 ? -7.088 1.844 8.253 1.00 91.81 95 CYS A CA 1
ATOM 662 C C . CYS A 1 95 ? -7.299 0.887 9.432 1.00 91.81 95 CYS A C 1
ATOM 664 O O . CYS A 1 95 ? -8.435 0.507 9.694 1.00 91.81 95 CYS A O 1
ATOM 666 N N . SER A 1 96 ? -6.267 0.555 10.213 1.00 92.75 96 SER A N 1
ATOM 667 C CA . SER A 1 96 ? -6.414 -0.238 11.445 1.00 92.75 96 SER A CA 1
ATOM 668 C C . SER A 1 96 ? -7.220 0.501 12.516 1.00 92.75 96 SER A C 1
ATOM 670 O O . SER A 1 96 ? -8.106 -0.084 13.147 1.00 92.75 96 SER A O 1
ATOM 672 N N . GLU A 1 97 ? -6.980 1.802 12.660 1.00 93.12 97 GLU A N 1
ATOM 673 C CA . GLU A 1 97 ? -7.716 2.706 13.547 1.00 93.12 97 GLU A CA 1
ATOM 674 C C . GLU A 1 97 ? -9.159 2.967 13.075 1.00 93.12 97 GLU A C 1
ATOM 676 O O . GLU A 1 97 ? -9.970 3.493 13.830 1.00 93.12 97 GLU A O 1
ATOM 681 N N . GLY A 1 98 ? -9.520 2.568 11.848 1.00 89.69 98 GLY A N 1
ATOM 682 C CA . GLY A 1 98 ? -10.827 2.860 11.248 1.00 89.69 98 GLY A CA 1
ATOM 683 C C . GLY A 1 98 ? -10.944 4.273 10.668 1.00 89.69 98 GLY A C 1
ATOM 684 O O . GLY A 1 98 ? -12.026 4.674 10.249 1.00 89.69 98 GLY A O 1
ATOM 685 N N . LYS A 1 99 ? -9.833 5.008 10.574 1.00 92.88 99 LYS A N 1
ATOM 686 C CA . LYS A 1 99 ? -9.716 6.322 9.926 1.00 92.88 99 LYS A CA 1
ATOM 687 C C . LYS A 1 99 ? -9.525 6.162 8.417 1.00 92.88 99 LYS A C 1
ATOM 689 O O . LYS A 1 99 ? -8.567 6.650 7.821 1.00 92.88 99 LYS A O 1
ATOM 694 N N . VAL A 1 100 ? -10.443 5.433 7.788 1.00 90.75 100 VAL A N 1
ATOM 695 C CA . VAL A 1 100 ? -10.331 5.029 6.379 1.00 90.75 100 VAL A CA 1
ATOM 696 C C . VAL A 1 100 ? -10.342 6.248 5.439 1.00 90.75 100 VAL A C 1
ATOM 698 O O . VAL A 1 100 ? -9.598 6.290 4.461 1.00 90.75 100 VAL A O 1
ATOM 701 N N . ALA A 1 101 ? -11.098 7.290 5.796 1.00 90.44 101 ALA A N 1
ATOM 702 C CA . ALA A 1 101 ? -11.142 8.554 5.060 1.00 90.44 101 ALA A CA 1
ATOM 703 C C . ALA A 1 101 ? -9.798 9.309 5.066 1.00 90.44 101 ALA A C 1
ATOM 705 O O . ALA A 1 101 ? -9.439 9.919 4.062 1.00 90.44 101 ALA A O 1
ATOM 706 N N . GLU A 1 102 ? -9.037 9.241 6.164 1.00 91.56 102 GLU A N 1
ATOM 707 C CA . GLU A 1 102 ? -7.694 9.835 6.251 1.00 91.56 102 GLU A CA 1
ATOM 708 C C . GLU A 1 102 ? -6.649 8.968 5.533 1.00 91.56 102 GLU A C 1
ATOM 710 O O . GLU A 1 102 ? -5.689 9.481 4.959 1.00 91.56 102 GLU A O 1
ATOM 715 N N . ALA A 1 103 ? -6.855 7.647 5.509 1.00 90.06 103 ALA A N 1
ATOM 716 C CA . ALA A 1 103 ? -5.989 6.715 4.796 1.00 90.06 103 ALA A CA 1
ATOM 717 C C . ALA A 1 103 ? -6.120 6.823 3.268 1.00 90.06 103 ALA A C 1
ATOM 719 O O . ALA A 1 103 ? -5.132 6.638 2.560 1.00 90.06 103 ALA A O 1
ATOM 720 N N . ALA A 1 104 ? -7.314 7.128 2.750 1.00 90.12 104 ALA A N 1
ATOM 721 C CA . ALA A 1 104 ? -7.601 7.177 1.317 1.00 90.12 104 ALA A CA 1
ATOM 722 C C . ALA A 1 104 ? -6.651 8.082 0.500 1.00 90.12 104 ALA A C 1
ATOM 724 O O . ALA A 1 104 ? -6.080 7.583 -0.476 1.00 90.12 104 ALA A O 1
ATOM 725 N N . PRO A 1 105 ? -6.417 9.366 0.853 1.00 92.12 105 PRO A N 1
ATOM 726 C CA . PRO A 1 105 ? -5.477 10.211 0.111 1.00 92.12 105 PRO A CA 1
ATOM 727 C C . PRO A 1 105 ? -4.027 9.716 0.217 1.00 92.12 105 PRO A C 1
ATOM 729 O O . PRO A 1 105 ? -3.316 9.705 -0.786 1.00 92.12 105 PRO A O 1
ATOM 732 N N . ILE A 1 106 ? -3.609 9.222 1.388 1.00 93.12 106 ILE A N 1
ATOM 733 C CA . ILE A 1 106 ? -2.248 8.709 1.612 1.00 93.12 106 ILE A CA 1
ATOM 734 C C . ILE A 1 106 ? -1.998 7.458 0.762 1.00 93.12 106 ILE A C 1
ATOM 736 O O . ILE A 1 106 ? -0.975 7.349 0.089 1.00 93.12 106 ILE A O 1
ATOM 740 N N . LEU A 1 107 ? -2.940 6.514 0.755 1.00 91.75 107 LEU A N 1
ATOM 741 C CA . LEU A 1 107 ? -2.834 5.282 -0.027 1.00 91.75 107 LEU A CA 1
ATOM 742 C C . LEU A 1 107 ? -2.951 5.544 -1.532 1.00 91.75 107 LEU A C 1
ATOM 744 O O . LEU A 1 107 ? -2.285 4.871 -2.317 1.00 91.75 107 LEU A O 1
ATOM 748 N N . ALA A 1 108 ? -3.729 6.548 -1.945 1.00 92.12 108 ALA A N 1
ATOM 749 C CA . ALA A 1 108 ? -3.784 6.975 -3.339 1.00 92.12 108 ALA A CA 1
ATOM 750 C C . ALA A 1 108 ? -2.442 7.559 -3.817 1.00 92.12 108 ALA A C 1
ATOM 752 O O . ALA A 1 108 ? -1.978 7.203 -4.901 1.00 92.12 108 ALA A O 1
ATOM 753 N N . GLU A 1 109 ? -1.782 8.395 -3.005 1.00 91.75 109 GLU A N 1
ATOM 754 C CA . GLU A 1 109 ? -0.424 8.878 -3.294 1.00 91.75 109 GLU A CA 1
ATOM 755 C C . GLU A 1 109 ? 0.585 7.729 -3.385 1.00 91.75 109 GLU A C 1
ATOM 757 O O . GLU A 1 109 ? 1.443 7.717 -4.271 1.00 91.75 109 GLU A O 1
ATOM 762 N N . VAL A 1 110 ? 0.480 6.750 -2.483 1.00 92.38 110 VAL A N 1
ATOM 763 C CA . VAL A 1 110 ? 1.329 5.555 -2.489 1.00 92.38 110 VAL A CA 1
ATOM 764 C C . VAL A 1 110 ? 1.147 4.777 -3.788 1.00 92.38 110 VAL A C 1
ATOM 766 O O . VAL A 1 110 ? 2.134 4.517 -4.471 1.00 92.38 110 VAL A O 1
ATOM 769 N N . ALA A 1 111 ? -0.090 4.456 -4.171 1.00 91.19 111 ALA A N 1
ATOM 770 C CA . ALA A 1 111 ? -0.380 3.737 -5.410 1.00 91.19 111 ALA A CA 1
ATOM 771 C C . ALA A 1 111 ? 0.159 4.480 -6.646 1.00 91.19 111 ALA A C 1
ATOM 773 O O . ALA A 1 111 ? 0.823 3.878 -7.491 1.00 91.19 111 ALA A O 1
ATOM 774 N N . ALA A 1 112 ? -0.044 5.801 -6.717 1.00 91.75 112 ALA A N 1
ATOM 775 C CA . ALA A 1 112 ? 0.467 6.630 -7.807 1.00 91.75 112 ALA A CA 1
ATOM 776 C C . ALA A 1 112 ? 2.005 6.649 -7.858 1.00 91.75 112 ALA A C 1
ATOM 778 O O . ALA A 1 112 ? 2.600 6.518 -8.930 1.00 91.75 112 ALA A O 1
ATOM 779 N N . THR A 1 113 ? 2.661 6.769 -6.702 1.00 90.31 113 THR A N 1
ATOM 780 C CA . THR A 1 113 ? 4.127 6.780 -6.615 1.00 90.31 113 THR A CA 1
ATOM 781 C C . THR A 1 113 ? 4.711 5.426 -7.002 1.00 90.31 113 THR A C 1
ATOM 783 O O . THR A 1 113 ? 5.669 5.370 -7.769 1.00 90.31 113 THR A O 1
ATOM 786 N N . LEU A 1 114 ? 4.106 4.324 -6.550 1.00 89.00 114 LEU A N 1
ATOM 787 C CA . LEU A 1 114 ? 4.517 2.976 -6.936 1.00 89.00 114 LEU A CA 1
ATOM 788 C C . LEU A 1 114 ? 4.335 2.737 -8.439 1.00 89.00 114 LEU A C 1
ATOM 790 O O . LEU A 1 114 ? 5.249 2.228 -9.080 1.00 89.00 114 LEU A O 1
ATOM 794 N N . ALA A 1 115 ? 3.215 3.156 -9.032 1.00 88.38 115 ALA A N 1
ATOM 795 C CA . ALA A 1 115 ? 3.000 3.044 -10.476 1.00 88.38 115 ALA A CA 1
ATOM 796 C C . ALA A 1 115 ? 4.053 3.827 -11.287 1.00 88.38 115 ALA A C 1
ATOM 798 O O . ALA A 1 115 ? 4.552 3.343 -12.309 1.00 88.38 115 ALA A O 1
ATOM 799 N N . LYS A 1 116 ? 4.446 5.013 -10.801 1.00 88.19 116 LYS A N 1
ATOM 800 C CA . LYS A 1 116 ? 5.535 5.798 -11.392 1.00 88.19 116 LYS A CA 1
ATOM 801 C C . LYS A 1 116 ? 6.876 5.069 -11.279 1.00 88.19 116 LYS A C 1
ATOM 803 O O . LYS A 1 116 ? 7.527 4.854 -12.296 1.00 88.19 116 LYS A O 1
ATOM 808 N N . LEU A 1 117 ? 7.240 4.605 -10.083 1.00 84.38 117 LEU A N 1
ATOM 809 C CA . LEU A 1 117 ? 8.483 3.861 -9.846 1.00 84.38 117 LEU A CA 1
ATOM 810 C C . LEU A 1 117 ? 8.558 2.568 -10.676 1.00 84.38 117 LEU A C 1
ATOM 812 O O . LEU A 1 117 ? 9.618 2.240 -11.202 1.00 84.38 117 LEU A O 1
ATOM 816 N N . ARG A 1 118 ? 7.436 1.854 -10.858 1.00 81.69 118 ARG A N 1
ATOM 817 C CA . ARG A 1 118 ? 7.359 0.670 -11.735 1.00 81.69 118 ARG A CA 1
ATOM 818 C C . ARG A 1 118 ? 7.709 1.014 -13.178 1.00 81.69 118 ARG A C 1
ATOM 820 O O . ARG A 1 118 ? 8.351 0.208 -13.847 1.00 81.69 118 ARG A O 1
ATOM 827 N N . SER A 1 119 ? 7.255 2.178 -13.638 1.00 80.69 119 SER A N 1
ATOM 828 C CA . SER A 1 119 ? 7.494 2.673 -14.994 1.00 80.69 119 SER A CA 1
ATOM 829 C C . SER A 1 119 ? 8.946 3.111 -15.195 1.00 80.69 119 SER A C 1
ATOM 831 O O . SER A 1 119 ? 9.470 2.926 -16.283 1.00 80.69 119 SER A O 1
ATOM 833 N N . GLU A 1 120 ? 9.604 3.636 -14.155 1.00 76.62 120 GLU A N 1
ATOM 834 C CA . GLU A 1 120 ? 11.034 3.997 -14.180 1.00 76.62 120 GLU A CA 1
ATOM 835 C C . GLU A 1 120 ? 11.974 2.780 -14.078 1.00 76.62 120 GLU A C 1
ATOM 837 O O . GLU A 1 120 ? 13.137 2.865 -14.456 1.00 76.62 120 GLU A O 1
ATOM 842 N N . LEU A 1 121 ? 11.477 1.641 -13.581 1.00 66.88 121 LEU A N 1
ATOM 843 C CA . LEU A 1 121 ? 12.190 0.355 -13.520 1.00 66.88 121 LEU A CA 1
ATOM 844 C C . LEU A 1 121 ? 12.112 -0.467 -14.822 1.00 66.88 121 LEU A C 1
ATOM 846 O O . LEU A 1 121 ? 12.621 -1.590 -14.853 1.00 66.88 121 LEU A O 1
ATOM 850 N N . LYS A 1 122 ? 11.412 0.033 -15.843 1.00 53.75 122 LYS A N 1
ATOM 851 C CA . LYS A 1 122 ? 11.161 -0.643 -17.121 1.00 53.75 122 LYS A CA 1
ATOM 852 C C . LYS A 1 122 ? 12.148 -0.177 -18.184 1.00 53.75 122 LYS A C 1
ATOM 854 O O . LYS A 1 122 ? 12.552 -1.044 -18.987 1.00 53.75 122 LYS A O 1
#

pLDDT: mean 76.94, std 18.7, range [37.09, 94.69]

Mean predicted aligned error: 11.86 Å

=== Feature glossary ===
The record interleaves many kinds of information about one protein. Here is each kind framed as the question it answers.

Q: Are the domains correctly placed relative to each other?
A: Predicted aligned error is AlphaFold's pairwise confidence. Unlike pLDDT (per-residue), PAE is per-residue-pair and captures whether two parts of the structure are correctly placed relative to each other. Units are ångströms of expected positional error.

Q: Which residues are in helices, strands, or loops?
A: Eight-state secondary structure (DSSP): H is the canonical α-helix, G the tighter 3₁₀-helix, I the wider π-helix; E/B are β-structure, T and S are turns and bends, and '-' is everything else. DSSP derives these from the pattern of main-chain N–H···O=C hydrogen bonds, not from the sequence.

Q: What if only a Cα trace is available?
A: P-SEA three-state annotation labels each residue as helix, strand, or coil based purely on the geometry of the Cα trace. It serves as a fallback when the full backbone (and thus DSSP) is unavailable.

Q: What are the backbone torsion angles?
A: φ (phi) and ψ (psi) are the two rotatable backbone dihedrals per residue: φ is the C(i-1)–N–Cα–C torsion, ψ is the N–Cα–C–N(i+1) torsion, both in degrees on (−180°, 180°]. α-helical residues cluster near (−60°, −45°); β-strand residues near (−120°, +130°). A Ramachandran plot is simply a scatter of (φ, ψ) for every residue.

Q: What known structures does this most resemble?
A: Structural nearest neighbors (via Foldseek easy-search vs the PDB). Reported per hit: target PDB id, E-value, and alignment TM-score. A TM-score above ~0.5 is the conventional threshold for 'same fold'.

Q: What family and function is it annotated with?
A: Database cross-references. InterPro integrates a dozen domain/family signature databases into unified entries with residue-range hits. GO terms attach function/process/location labels with evidence codes. CATH codes position the fold in a four-level structural taxonomy. Organism is the NCBI-taxonomy species name.

Q: Which residues are buried vs exposed?
A: Solvent accessibility: the surface area of each residue that a 1.4 Å water probe can touch, in Å². When only backbone atoms are present the absolute values are lower than full-atom SASA (side chains contribute most of the area) and are flagged as backbone-only.

Q: What do the diagnostic plots show?
A: Three diagnostic plots accompany the record. The Cα contact map visualizes the tertiary structure as a 2D adjacency matrix (8 Å cutoff, sequence-local contacts suppressed). The Ramachandran plot shows the distribution of backbone (φ, ψ) torsions,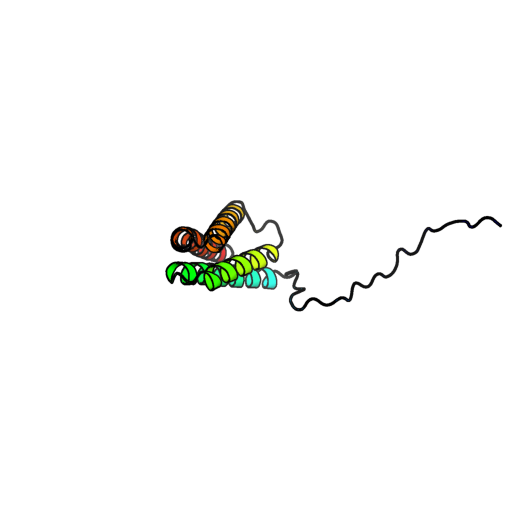 with points in the α and β basins reflecting secondary structure content. The PAE plot shows AlphaFold's inter-residue confidence as a color matrix.

Q: What is the amino-ac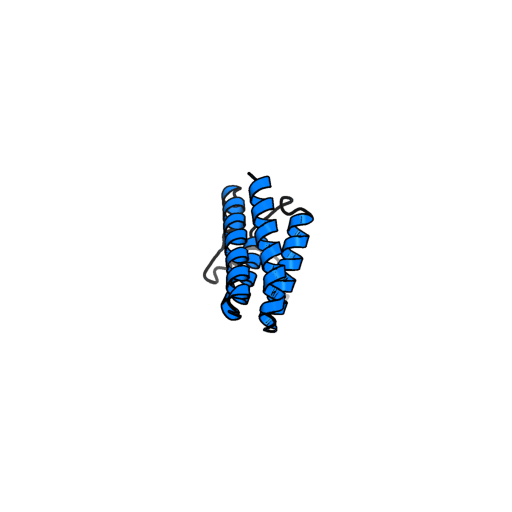id chain?
A: The amino-acid sequence is the protein's primary structure: the linear order of residues from the N-terminus to the C-terminus, written in one-letter code. Everything else here — the 3D coordinates, the secondary structure, the domain annotations — is ultimately a consequence of this string.

Q: What do the rendered images show?
A: The six renders are orthographic views along the three Cartesian axes in both directions. Representation (cartoon, sticks, or surface) and color scheme (sequence-rainbow or by-chain) vary across proteins so the training set covers all the common visualization conventions.

Q: Where is each backbone atom in 3D?
A: The mmCIF table is the protein's shape written out atom by atom. For each backbone N, Cα, C, and carbonyl O, it records an (x, y, z) coordinate triple in Å plus the residue type, chain letter, and residue number.

Q: How mobile is each atom in the crystal?
A: For experimental (PDB) structures, the B-factor (temperature factor) quantifies the positional spread of each atom in the crystal — a combination of thermal vibration and static disorder — in units of Å². High B-factors mark flexible loops or poorly resolved regions; low B-factors mark the rigid, well-ordered core.

Q: How big and how compact is the whole molecule?
A: Three whole-structure scalars: the radius of gyration (RMS distance of Cα from centroid, in Å), the count of Cα–Cα contacts (pairs closer than 8 Å and separated by more than four residues in sequence — i.e. tertiary, not local, contacts), and the bounding-box dimensions. Together they distinguish compact globular folds from extended fibres or 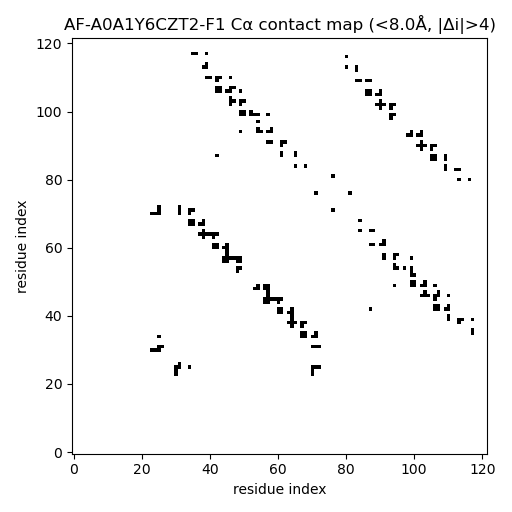disordered chains.

Q: What does the local fold look like, residue by residue?
A: A 3Di character summarizes, for each residue, the relative orientation of the Cα frame of its nearest spatial neighbor. Because it encodes fold topology rather than chemistry, 3Di alignments detect remote structural similarity that sequence alignment misses.

Q: How confident is the AlphaFold model at each residue?
A: For AlphaFold models, the B-factor field carries pLDDT — the model's own estimate of local accuracy on a 0–100 scale. Regions with pLDDT<50 should be treated as essentially unmodeled; they often correspond to intrinsically disordered segments.